Protein AF-A0A2N3KST9-F1 (afdb_monomer)

Secondary structure (DSSP, 8-state):
--EEES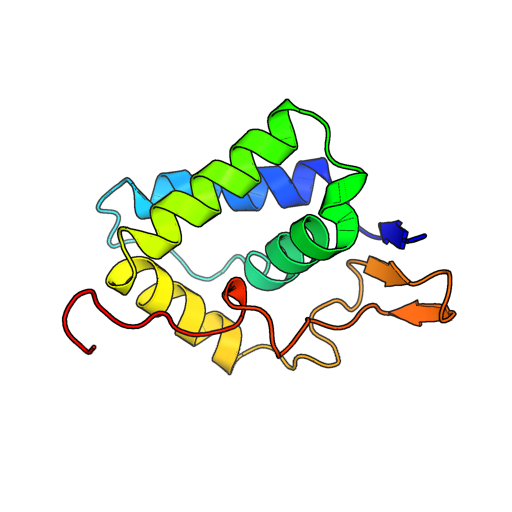S-HHHHHHHHHHHHHHHHTT-TT-----TTHHHHHHHHHHTGGG--HHHHHHHHHHHHHHHH-HHHHHHHHHHHHHH--TTTTTTTTEEETTTTEE----TTSGGGSPPPPTT--

Radius of gyration: 14.27 Å; Cα contacts (8 Å, |Δi|>4): 124; chains: 1; bounding box: 39×27×37 Å

pLDDT: mean 81.75, std 12.99, range [44.69, 95.44]

Structure (mmCIF, N/CA/C/O backbone):
data_AF-A0A2N3KST9-F1
#
_entry.id   AF-A0A2N3KST9-F1
#
loop_
_atom_site.group_PDB
_atom_site.id
_atom_site.type_symbol
_atom_site.label_atom_id
_atom_site.label_alt_id
_atom_site.label_comp_id
_atom_site.label_asym_id
_atom_site.label_entity_id
_atom_site.label_seq_id
_atom_site.pdbx_PDB_ins_code
_atom_site.Cartn_x
_atom_site.Cartn_y
_atom_site.Cartn_z
_atom_site.occupancy
_atom_site.B_iso_or_equiv
_atom_site.auth_seq_id
_atom_site.auth_comp_id
_atom_site.auth_asym_id
_atom_site.auth_atom_id
_atom_site.pdbx_PDB_model_num
ATOM 1 N N . MET A 1 1 ? -13.787 3.562 8.515 1.00 64.44 1 MET A N 1
ATOM 2 C CA . MET A 1 1 ? -13.923 2.084 8.432 1.00 64.44 1 MET A CA 1
ATOM 3 C C . MET A 1 1 ? -13.314 1.516 9.713 1.00 64.44 1 MET A C 1
ATOM 5 O O . MET A 1 1 ? -12.511 2.229 10.290 1.00 64.44 1 MET A O 1
ATOM 9 N N . ALA A 1 2 ? -13.713 0.348 10.224 1.00 84.44 2 ALA A N 1
ATOM 10 C CA . ALA A 1 2 ? -13.092 -0.215 11.435 1.00 84.44 2 ALA A CA 1
ATOM 11 C C . ALA A 1 2 ? -12.189 -1.391 11.047 1.00 84.44 2 ALA A C 1
ATOM 13 O O . ALA A 1 2 ? -12.697 -2.455 10.681 1.00 84.44 2 ALA A O 1
ATOM 14 N N . PHE A 1 3 ? -10.876 -1.178 11.097 1.00 88.44 3 PHE A N 1
ATOM 15 C CA . PHE A 1 3 ? -9.872 -2.211 10.870 1.00 88.44 3 PHE A CA 1
ATOM 16 C C . PHE A 1 3 ? -9.145 -2.550 12.166 1.00 88.44 3 PHE A C 1
ATOM 18 O O . PHE A 1 3 ? -8.947 -1.698 13.029 1.00 88.44 3 PHE A O 1
ATOM 25 N N . GLU A 1 4 ? -8.747 -3.810 12.281 1.00 91.69 4 GLU A N 1
ATOM 26 C CA . GLU A 1 4 ? -7.823 -4.275 13.303 1.00 91.69 4 GLU A CA 1
ATOM 27 C C . GLU A 1 4 ? -6.526 -4.690 12.630 1.00 91.69 4 GLU A C 1
ATOM 29 O O . GLU A 1 4 ? -6.516 -5.534 11.727 1.00 91.69 4 GLU A O 1
ATOM 34 N N . TYR A 1 5 ? -5.439 -4.065 13.062 1.00 91.56 5 TYR A N 1
ATOM 35 C CA . TYR A 1 5 ? -4.118 -4.363 12.550 1.00 91.56 5 TYR A CA 1
ATOM 36 C C . TYR A 1 5 ? -3.585 -5.633 13.200 1.00 91.56 5 TYR A C 1
ATOM 38 O O . TYR A 1 5 ? -3.595 -5.774 14.423 1.00 91.56 5 TYR A O 1
ATOM 46 N N . LEU A 1 6 ? -3.120 -6.557 12.368 1.00 91.62 6 LEU A N 1
ATOM 47 C CA . LEU A 1 6 ? -2.416 -7.758 12.814 1.00 91.62 6 LEU A CA 1
ATOM 48 C C . LEU A 1 6 ? -0.894 -7.526 12.858 1.00 91.62 6 LEU A C 1
ATOM 50 O O . LEU A 1 6 ? -0.183 -8.265 13.535 1.00 91.62 6 LEU A O 1
ATOM 54 N N . VAL A 1 7 ? -0.427 -6.474 12.179 1.00 90.06 7 VAL A N 1
ATOM 55 C CA . VAL A 1 7 ? 0.944 -5.934 12.186 1.00 90.06 7 VAL A CA 1
ATOM 56 C C . VAL A 1 7 ? 0.932 -4.460 12.592 1.00 90.06 7 VAL A C 1
ATOM 58 O O . VAL A 1 7 ? -0.115 -3.825 12.540 1.00 90.06 7 VAL A O 1
ATOM 61 N N . ASP A 1 8 ? 2.067 -3.880 12.981 1.00 91.44 8 ASP A N 1
ATOM 62 C CA . ASP A 1 8 ? 2.096 -2.464 13.363 1.00 91.44 8 ASP A CA 1
ATOM 63 C C . ASP A 1 8 ? 1.982 -1.535 12.134 1.00 91.44 8 ASP A C 1
ATOM 65 O O . ASP A 1 8 ? 2.572 -1.777 11.076 1.00 91.44 8 ASP A O 1
ATOM 69 N N . LEU A 1 9 ? 1.223 -0.443 12.263 1.00 91.69 9 LEU 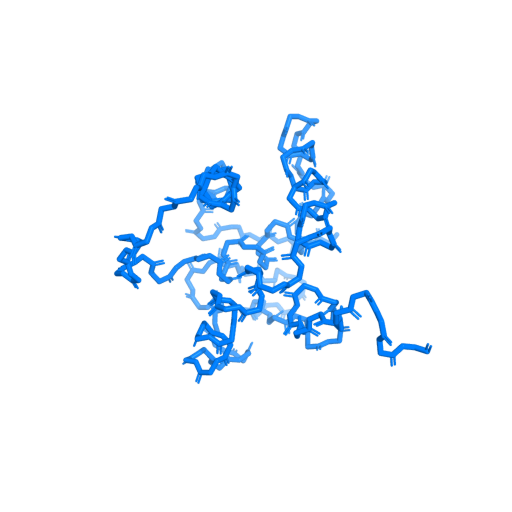A N 1
ATOM 70 C CA . LEU A 1 9 ? 1.099 0.569 11.213 1.00 91.69 9 LEU A CA 1
ATOM 71 C C . LEU A 1 9 ? 2.420 1.327 11.003 1.00 91.69 9 LEU A C 1
ATOM 73 O O . LEU A 1 9 ? 2.750 1.687 9.876 1.00 91.69 9 LEU A O 1
ATOM 77 N N . GLU A 1 10 ? 3.194 1.542 12.067 1.00 92.75 10 GLU A N 1
ATOM 78 C CA . GLU A 1 10 ? 4.535 2.125 12.007 1.00 92.75 10 GLU A CA 1
ATOM 79 C C . GLU A 1 10 ? 5.504 1.220 11.239 1.00 92.75 10 GLU A C 1
ATOM 81 O O . GLU A 1 10 ? 6.268 1.709 10.408 1.00 92.75 10 GLU A O 1
ATOM 86 N N . GLU A 1 11 ? 5.406 -0.098 11.422 1.00 91.62 11 GLU A N 1
ATOM 87 C CA . GLU A 1 11 ? 6.178 -1.074 10.647 1.00 91.62 11 GLU A CA 1
ATOM 88 C C . GLU A 1 11 ? 5.819 -1.002 9.155 1.00 91.62 11 GLU A C 1
ATOM 90 O O . GLU A 1 11 ? 6.707 -0.905 8.307 1.00 91.62 11 GLU A O 1
ATOM 95 N N . CYS A 1 12 ? 4.523 -0.941 8.827 1.00 92.12 12 CYS A N 1
ATOM 96 C CA . CYS A 1 12 ? 4.062 -0.783 7.445 1.00 92.12 12 CYS A CA 1
ATOM 97 C C . CYS A 1 12 ? 4.601 0.498 6.792 1.00 92.12 12 CYS A C 1
ATOM 99 O O . CYS A 1 12 ? 5.023 0.484 5.636 1.00 92.12 12 CYS A O 1
ATOM 101 N N . VAL A 1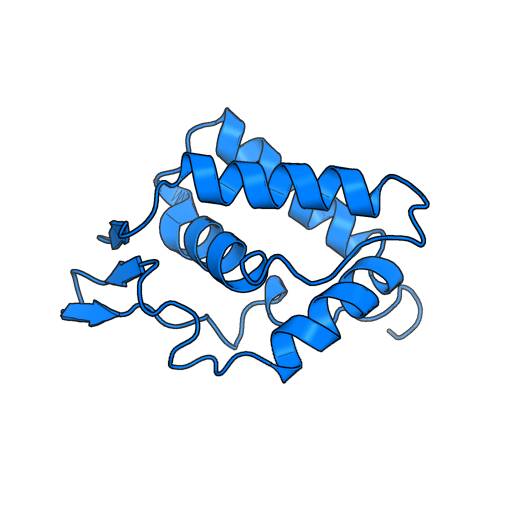 13 ? 4.611 1.612 7.526 1.00 92.75 13 VAL A N 1
ATOM 102 C CA . VAL A 1 13 ? 5.129 2.891 7.023 1.00 92.75 13 VAL A CA 1
ATOM 103 C C . VAL A 1 13 ? 6.650 2.859 6.878 1.00 92.75 13 VAL A C 1
ATOM 105 O O . VAL A 1 13 ? 7.161 3.366 5.883 1.00 92.75 13 VAL A O 1
ATOM 108 N N . SER A 1 14 ? 7.373 2.213 7.796 1.00 91.69 14 SER A N 1
ATOM 109 C CA . SER A 1 14 ? 8.827 2.044 7.690 1.00 91.69 14 SER A CA 1
ATOM 110 C C . SER A 1 14 ? 9.224 1.246 6.443 1.00 91.69 14 SER A C 1
ATOM 112 O O . SER A 1 14 ? 10.222 1.552 5.792 1.00 91.69 14 SER A O 1
ATOM 114 N N . ILE A 1 15 ? 8.420 0.255 6.049 1.00 89.31 15 ILE A N 1
ATOM 115 C CA . ILE A 1 15 ? 8.611 -0.475 4.788 1.00 89.31 15 ILE A CA 1
ATOM 116 C C . ILE A 1 15 ? 8.470 0.472 3.587 1.00 89.31 15 ILE A C 1
ATOM 118 O O . ILE A 1 15 ? 9.322 0.452 2.697 1.00 89.31 15 ILE A O 1
ATOM 122 N N . LEU A 1 16 ? 7.437 1.327 3.577 1.00 88.69 16 LEU A N 1
ATOM 123 C CA . LEU A 1 16 ? 7.245 2.320 2.512 1.00 88.69 16 LEU A CA 1
ATOM 124 C C . LEU A 1 16 ? 8.401 3.323 2.443 1.00 88.69 16 LEU A C 1
ATOM 126 O O . LEU A 1 16 ? 8.831 3.665 1.346 1.00 88.69 16 LEU A O 1
ATOM 130 N N . GLU A 1 17 ? 8.901 3.781 3.590 1.00 88.69 17 GLU A N 1
ATOM 131 C CA . GLU A 1 17 ? 10.033 4.709 3.681 1.00 88.69 17 GLU A CA 1
ATOM 132 C C . GLU A 1 17 ? 11.322 4.079 3.133 1.00 88.69 17 GLU A C 1
ATOM 134 O O . GLU A 1 17 ? 11.955 4.650 2.250 1.00 88.69 17 GLU A O 1
ATOM 139 N N . ASN A 1 18 ? 11.651 2.853 3.553 1.00 84.25 18 ASN A N 1
ATOM 140 C CA . ASN A 1 18 ? 12.817 2.131 3.034 1.00 84.25 18 ASN A CA 1
ATOM 141 C C . ASN A 1 18 ? 12.735 1.914 1.516 1.00 84.25 18 ASN A C 1
ATOM 143 O O . ASN A 1 18 ? 13.739 2.004 0.813 1.00 84.25 18 ASN A O 1
ATOM 147 N N . PHE A 1 19 ? 11.545 1.614 0.992 1.00 79.88 19 PHE A N 1
ATOM 148 C CA . PHE A 1 19 ? 11.364 1.451 -0.446 1.00 79.88 19 PHE A CA 1
ATOM 149 C C . PHE A 1 19 ? 11.435 2.787 -1.193 1.00 79.88 19 PHE A C 1
ATOM 151 O O . PHE A 1 19 ? 11.993 2.855 -2.285 1.00 79.88 19 PHE A O 1
ATOM 158 N N . TYR A 1 20 ? 10.898 3.856 -0.609 1.00 78.31 20 TYR A N 1
ATOM 159 C CA . TYR A 1 20 ? 11.042 5.203 -1.143 1.00 78.31 20 TYR A CA 1
ATOM 160 C C . TYR A 1 20 ? 12.526 5.593 -1.288 1.00 78.31 20 TYR A C 1
ATOM 162 O O . TYR A 1 20 ? 12.927 6.056 -2.357 1.00 78.31 20 TYR A O 1
ATOM 170 N N . ASP A 1 21 ? 13.366 5.297 -0.294 1.00 76.25 21 ASP A N 1
ATOM 171 C CA . ASP A 1 21 ? 14.817 5.515 -0.383 1.00 76.25 21 ASP A CA 1
ATOM 172 C C . ASP A 1 21 ? 15.467 4.674 -1.501 1.00 76.25 21 ASP A C 1
ATOM 174 O O . ASP A 1 21 ? 16.339 5.150 -2.225 1.00 76.25 21 ASP A O 1
ATOM 178 N N . LEU A 1 22 ? 14.998 3.443 -1.725 1.00 73.31 22 LEU A N 1
ATOM 179 C CA . LEU A 1 22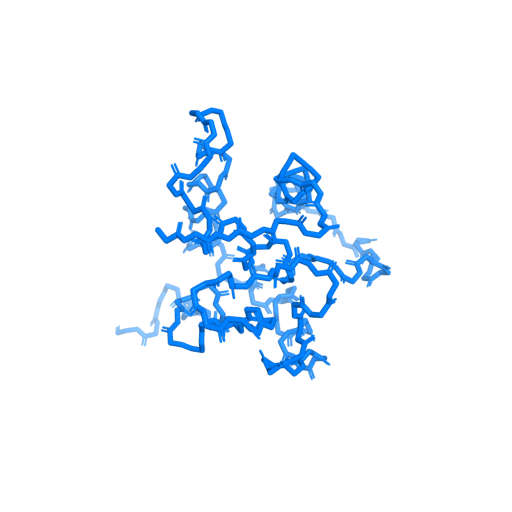 ? 15.500 2.581 -2.802 1.00 73.31 22 LEU A CA 1
ATOM 180 C C . LEU A 1 22 ? 15.116 3.062 -4.205 1.00 73.31 22 LEU A C 1
ATOM 182 O O . LEU A 1 22 ? 15.910 2.895 -5.123 1.00 73.31 22 LEU A O 1
ATOM 186 N N . ILE A 1 23 ? 13.933 3.657 -4.394 1.00 67.00 23 ILE A N 1
ATOM 187 C CA . ILE A 1 23 ? 13.571 4.263 -5.688 1.00 67.00 23 ILE A CA 1
ATOM 188 C C . ILE A 1 23 ? 14.445 5.496 -5.972 1.00 67.00 23 ILE A C 1
ATOM 190 O O . ILE A 1 23 ? 14.709 5.816 -7.130 1.00 67.00 23 ILE A O 1
ATOM 194 N N . THR A 1 24 ? 14.870 6.216 -4.931 1.00 66.12 24 THR A N 1
ATOM 195 C CA . THR A 1 24 ? 15.627 7.469 -5.088 1.00 66.12 24 THR A CA 1
ATOM 196 C C . THR A 1 24 ? 17.132 7.257 -5.283 1.00 66.12 24 THR A C 1
ATOM 198 O O . THR A 1 24 ? 17.814 8.168 -5.759 1.00 66.12 24 THR A O 1
ATOM 201 N N . GLU A 1 25 ? 17.656 6.067 -4.984 1.00 63.06 25 GLU A N 1
ATOM 202 C CA . GLU A 1 25 ? 19.058 5.704 -5.188 1.00 63.06 25 GLU A CA 1
ATOM 203 C C . GLU A 1 25 ? 19.219 4.672 -6.323 1.00 63.06 25 GLU A C 1
ATOM 205 O O . GLU A 1 25 ? 18.478 3.700 -6.407 1.00 63.06 25 GLU A O 1
ATOM 210 N N . ASP A 1 26 ? 20.224 4.840 -7.193 1.00 56.47 26 ASP A N 1
ATOM 211 C CA . ASP A 1 26 ? 20.573 3.876 -8.256 1.00 56.47 26 ASP A CA 1
ATOM 212 C C . ASP A 1 26 ? 21.205 2.606 -7.646 1.00 56.47 26 ASP A C 1
ATOM 214 O O . ASP A 1 26 ? 22.420 2.393 -7.693 1.00 56.47 26 ASP A O 1
ATOM 218 N N . ARG A 1 27 ? 20.392 1.792 -6.963 1.00 54.94 27 ARG A N 1
ATOM 219 C CA . ARG A 1 27 ? 20.820 0.556 -6.299 1.00 54.94 27 ARG A CA 1
ATOM 220 C C . ARG A 1 27 ? 20.413 -0.663 -7.115 1.00 54.94 27 ARG A C 1
ATOM 222 O O . ARG A 1 27 ? 19.329 -1.221 -6.972 1.00 54.94 27 ARG A O 1
ATOM 229 N N . ALA A 1 28 ? 21.343 -1.104 -7.959 1.00 51.88 28 ALA A N 1
ATOM 230 C CA . ALA A 1 28 ? 21.239 -2.320 -8.768 1.00 51.88 28 ALA A CA 1
ATOM 231 C C . ALA A 1 28 ? 21.214 -3.634 -7.951 1.00 51.88 28 ALA A C 1
ATOM 233 O O . ALA A 1 28 ? 21.081 -4.709 -8.534 1.00 51.88 28 ALA A O 1
ATOM 234 N N . ASP A 1 29 ? 21.384 -3.576 -6.627 1.00 51.66 29 ASP A N 1
ATOM 235 C CA . ASP A 1 29 ? 21.578 -4.722 -5.735 1.00 51.66 29 ASP A CA 1
ATOM 236 C C . ASP A 1 29 ? 20.414 -4.970 -4.764 1.00 51.66 29 ASP A C 1
ATOM 238 O O . ASP A 1 29 ? 20.566 -5.732 -3.806 1.00 51.66 29 ASP A O 1
ATOM 242 N N . TRP A 1 30 ? 19.241 -4.377 -5.012 1.00 55.81 30 TRP A N 1
ATOM 243 C CA . TRP A 1 30 ? 18.057 -4.695 -4.221 1.00 55.81 30 TRP A CA 1
ATOM 244 C C . TRP A 1 30 ? 17.751 -6.199 -4.270 1.00 55.81 30 TRP A C 1
ATOM 246 O O . TRP A 1 30 ? 17.480 -6.776 -5.326 1.00 55.81 30 TRP A O 1
ATOM 256 N N . ASN A 1 31 ? 17.797 -6.830 -3.098 1.00 53.88 31 ASN A N 1
ATOM 257 C CA 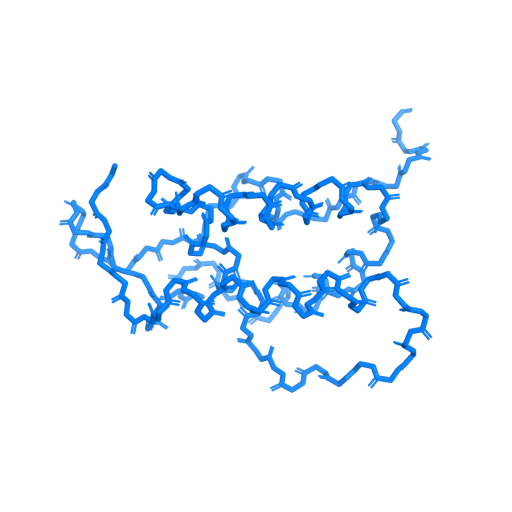. ASN A 1 31 ? 17.454 -8.228 -2.909 1.00 53.88 31 ASN A CA 1
ATOM 258 C C . ASN A 1 31 ? 15.992 -8.335 -2.449 1.00 53.88 31 ASN A C 1
ATOM 260 O O . ASN A 1 31 ? 15.636 -7.898 -1.356 1.00 53.88 31 ASN A O 1
ATOM 264 N N . HIS A 1 32 ? 15.182 -8.964 -3.298 1.00 51.50 32 HIS A N 1
ATOM 265 C CA . HIS A 1 32 ? 13.743 -9.232 -3.193 1.00 51.50 32 HIS A CA 1
ATOM 266 C C . HIS A 1 32 ? 13.334 -10.167 -2.030 1.00 51.50 32 HIS A C 1
ATOM 268 O O . HIS A 1 32 ? 12.228 -10.692 -2.011 1.00 51.50 32 HIS A O 1
ATOM 274 N N . GLU A 1 33 ? 14.199 -10.419 -1.047 1.00 47.56 33 GLU A N 1
ATOM 275 C CA . GLU A 1 33 ? 13.903 -11.325 0.076 1.00 47.56 33 GLU A CA 1
ATOM 276 C C . GLU A 1 33 ? 12.915 -10.742 1.116 1.00 47.56 33 GLU A C 1
ATOM 278 O O . GLU A 1 33 ? 12.529 -11.440 2.051 1.00 47.56 33 GLU A O 1
ATOM 283 N N . GLY A 1 34 ? 12.463 -9.491 0.959 1.00 53.53 34 GLY A N 1
ATOM 284 C CA . GLY A 1 34 ? 11.515 -8.821 1.860 1.00 53.53 34 GLY A CA 1
ATOM 285 C C . GLY A 1 34 ? 10.083 -8.754 1.317 1.00 53.53 34 GLY A C 1
ATOM 286 O O . GLY A 1 34 ? 9.657 -7.704 0.845 1.00 53.53 34 GLY A O 1
ATOM 287 N N . ASP A 1 35 ? 9.347 -9.862 1.417 1.00 60.41 35 ASP A N 1
ATOM 288 C CA . ASP A 1 35 ? 7.978 -10.116 0.915 1.00 60.41 35 ASP A CA 1
ATOM 289 C C . ASP A 1 35 ? 6.846 -9.259 1.540 1.00 60.41 35 ASP A C 1
ATOM 291 O O . ASP A 1 35 ? 5.834 -9.802 1.986 1.00 60.41 35 ASP A O 1
ATOM 295 N N . ILE A 1 36 ? 6.986 -7.938 1.654 1.00 78.56 36 ILE A N 1
ATOM 296 C CA . ILE A 1 36 ? 6.062 -7.150 2.492 1.00 78.56 36 ILE A CA 1
ATOM 297 C C . ILE A 1 36 ? 5.639 -5.795 1.933 1.00 78.56 36 ILE A C 1
ATOM 299 O O . ILE A 1 36 ? 4.723 -5.190 2.481 1.00 78.56 36 ILE A O 1
ATOM 303 N N . MET A 1 37 ? 6.233 -5.326 0.833 1.00 82.75 37 MET A N 1
ATOM 304 C CA . MET A 1 37 ? 5.919 -4.000 0.289 1.00 82.75 37 MET A CA 1
ATOM 305 C C . MET A 1 37 ? 4.445 -3.878 -0.104 1.00 82.75 37 MET A C 1
ATOM 307 O O . MET A 1 37 ? 3.745 -2.935 0.266 1.00 82.75 37 MET A O 1
ATOM 311 N N . LEU A 1 38 ? 3.964 -4.875 -0.835 1.00 85.00 38 LEU A N 1
ATOM 312 C CA . LEU A 1 38 ? 2.610 -4.925 -1.340 1.00 85.00 38 LEU A CA 1
ATOM 313 C C . LEU A 1 38 ? 1.552 -5.049 -0.215 1.00 85.00 38 LEU A C 1
ATOM 315 O O . LEU A 1 38 ? 0.638 -4.213 -0.174 1.00 85.00 38 LEU A O 1
ATOM 319 N N . PRO A 1 39 ? 1.670 -5.992 0.745 1.00 88.19 39 PRO A N 1
ATOM 320 C CA . PRO A 1 39 ? 0.839 -5.990 1.946 1.00 88.19 39 PRO A CA 1
ATOM 321 C C . PRO A 1 39 ? 0.910 -4.681 2.744 1.00 88.19 39 PRO A C 1
ATOM 323 O O . PRO A 1 39 ? -0.135 -4.098 3.028 1.00 88.19 39 PRO A O 1
ATOM 326 N N . ALA A 1 40 ? 2.108 -4.162 3.031 1.00 90.19 40 ALA A N 1
ATOM 327 C CA . ALA A 1 40 ? 2.294 -2.933 3.806 1.00 90.19 40 ALA A CA 1
ATOM 328 C C . ALA A 1 40 ? 1.608 -1.733 3.148 1.00 90.19 40 ALA A C 1
ATOM 330 O O . ALA A 1 40 ? 0.875 -0.991 3.806 1.00 90.19 40 ALA A O 1
ATOM 331 N N . ARG A 1 41 ? 1.757 -1.578 1.825 1.00 90.19 41 ARG A N 1
ATOM 332 C CA . ARG A 1 41 ? 1.068 -0.518 1.085 1.00 90.19 41 ARG A CA 1
ATOM 333 C C . ARG A 1 41 ? -0.447 -0.657 1.168 1.00 90.19 41 ARG A C 1
ATOM 335 O O . ARG A 1 41 ? -1.145 0.345 1.316 1.00 90.19 41 ARG A O 1
ATOM 342 N N . SER A 1 42 ? -0.949 -1.885 1.090 1.00 90.38 42 SER A N 1
ATOM 343 C CA . SER A 1 42 ? -2.381 -2.157 1.213 1.00 90.38 42 SER A CA 1
ATOM 344 C C . SER A 1 42 ? -2.920 -1.745 2.577 1.00 90.38 42 SER A C 1
ATOM 346 O O . SER A 1 42 ? -3.994 -1.151 2.643 1.00 90.38 42 SER A O 1
ATOM 348 N N . VAL A 1 43 ? -2.182 -2.052 3.651 1.00 92.25 43 VAL A N 1
ATOM 349 C CA . VAL A 1 43 ? -2.549 -1.662 5.016 1.00 92.25 43 VAL A CA 1
ATOM 350 C C . VAL A 1 43 ? -2.617 -0.146 5.123 1.00 92.25 43 VAL A C 1
ATOM 352 O O . VAL A 1 43 ? -3.648 0.385 5.523 1.00 92.25 43 VAL A O 1
ATOM 355 N N . VAL A 1 44 ? -1.568 0.555 4.685 1.00 92.81 44 VAL A N 1
ATOM 356 C CA . VAL A 1 44 ? -1.507 2.023 4.732 1.00 92.81 44 VAL A CA 1
ATOM 357 C C . VAL A 1 44 ? -2.643 2.669 3.933 1.00 92.81 44 VAL A C 1
ATOM 359 O O . VAL A 1 44 ? -3.227 3.648 4.389 1.00 92.81 44 VAL A O 1
ATOM 362 N N . GLU A 1 45 ? -3.003 2.122 2.769 1.00 91.25 45 GLU A N 1
ATOM 363 C CA . GLU A 1 45 ? -4.106 2.661 1.966 1.00 91.25 45 GLU A CA 1
ATOM 364 C C . GLU A 1 45 ? -5.478 2.422 2.612 1.00 91.25 45 GLU A C 1
ATOM 366 O O . GLU A 1 45 ? -6.305 3.329 2.675 1.00 91.25 45 GLU A O 1
ATOM 371 N N . LEU A 1 46 ? -5.745 1.202 3.084 1.00 91.38 46 LEU A N 1
ATOM 372 C CA . LEU A 1 46 ? -7.041 0.850 3.674 1.00 91.38 46 LEU A CA 1
ATOM 373 C C . LEU A 1 46 ? -7.284 1.560 5.012 1.00 91.38 46 LEU A C 1
ATOM 375 O O . LEU A 1 46 ? -8.434 1.796 5.384 1.00 91.38 46 LEU A O 1
ATOM 379 N N . SER A 1 47 ? -6.204 1.949 5.681 1.00 90.88 47 SER A N 1
ATOM 380 C CA . SER A 1 47 ? -6.199 2.622 6.973 1.00 90.88 47 SER A CA 1
ATOM 381 C C . SER A 1 47 ? -5.749 4.082 6.905 1.00 90.88 47 SER A C 1
ATOM 383 O O . SER A 1 47 ? -5.282 4.638 7.897 1.00 90.88 47 SER A O 1
ATOM 385 N N . ARG A 1 48 ? -5.896 4.734 5.744 1.00 89.56 48 ARG A N 1
ATOM 386 C CA . ARG A 1 48 ? -5.398 6.104 5.520 1.00 89.56 48 ARG A CA 1
ATOM 387 C C . ARG A 1 48 ? -5.925 7.121 6.538 1.00 89.56 48 ARG A C 1
ATOM 389 O O . ARG A 1 48 ? -5.200 8.037 6.911 1.00 89.56 48 ARG A O 1
ATOM 396 N N . ASP A 1 49 ? -7.158 6.930 7.005 1.00 90.25 49 ASP A N 1
ATOM 397 C CA . ASP A 1 49 ? -7.813 7.789 8.001 1.00 90.25 49 ASP A CA 1
ATOM 398 C C . ASP A 1 49 ? -7.198 7.678 9.414 1.00 90.25 49 ASP A C 1
ATOM 400 O O . ASP A 1 49 ? -7.375 8.587 10.226 1.00 90.25 49 ASP A O 1
ATOM 404 N N . ASP A 1 50 ? -6.476 6.591 9.708 1.00 91.06 50 ASP A N 1
ATOM 405 C CA . ASP A 1 50 ? -5.877 6.311 11.021 1.00 91.06 50 ASP A CA 1
ATOM 406 C C . ASP A 1 50 ? -4.395 6.732 11.101 1.00 91.06 50 ASP A C 1
ATOM 408 O O . ASP A 1 50 ? -3.775 6.655 12.165 1.00 91.06 50 ASP A O 1
ATOM 412 N N . LEU A 1 51 ? -3.812 7.186 9.985 1.00 93.56 51 LEU A N 1
ATOM 413 C CA . LEU A 1 51 ? -2.416 7.610 9.924 1.00 93.56 51 LEU A CA 1
ATOM 414 C C . LEU A 1 51 ? -2.197 8.910 10.705 1.00 93.56 51 LEU A C 1
ATOM 416 O O . LEU A 1 51 ? -2.949 9.882 10.604 1.00 93.56 51 LEU A O 1
ATOM 420 N N . THR A 1 52 ? -1.081 8.978 11.426 1.00 95.44 52 THR A N 1
ATOM 421 C CA . THR A 1 52 ? -0.579 10.254 11.947 1.00 95.44 52 THR A CA 1
ATOM 422 C C . THR A 1 52 ? -0.147 11.175 10.793 1.00 95.44 52 THR A C 1
ATOM 424 O O . THR A 1 52 ? 0.185 10.694 9.705 1.00 95.44 52 THR A O 1
ATOM 427 N N . PRO A 1 53 ? -0.050 12.503 11.006 1.00 95.44 53 PRO A N 1
ATOM 428 C CA . PRO A 1 53 ? 0.386 13.424 9.953 1.00 95.44 53 PRO A CA 1
ATOM 429 C C . PRO A 1 53 ? 1.746 13.072 9.326 1.00 95.44 53 PRO A C 1
ATOM 431 O O . PRO A 1 53 ? 1.926 13.237 8.122 1.00 95.44 53 PRO A O 1
ATOM 434 N N . GLY A 1 54 ? 2.694 12.559 10.120 1.00 93.12 54 GLY A N 1
ATOM 435 C CA . GLY A 1 54 ? 4.000 12.121 9.616 1.00 93.12 54 GLY A CA 1
ATOM 436 C C . GLY A 1 54 ? 3.892 10.901 8.699 1.00 93.12 54 GLY A C 1
ATOM 437 O O . GLY A 1 54 ? 4.464 10.895 7.614 1.00 93.12 54 GLY A O 1
ATOM 438 N N . GLN A 1 55 ? 3.092 9.911 9.095 1.00 94.12 55 GLN A N 1
ATOM 439 C CA . GLN A 1 55 ? 2.851 8.702 8.305 1.00 94.12 55 GLN A CA 1
ATOM 440 C C . GLN A 1 55 ? 2.089 9.006 7.005 1.00 94.12 55 GLN A C 1
ATOM 442 O O . GLN A 1 55 ? 2.446 8.483 5.950 1.00 94.12 55 GLN A O 1
ATOM 447 N N . SER A 1 56 ? 1.096 9.905 7.051 1.00 94.19 56 SER A N 1
ATOM 448 C CA . SER A 1 56 ? 0.382 10.357 5.846 1.00 94.19 56 SER A CA 1
ATOM 449 C C . SER A 1 56 ? 1.335 11.014 4.850 1.00 94.19 56 SER A C 1
ATOM 451 O O . SER A 1 56 ? 1.273 10.725 3.658 1.00 94.19 56 SER A 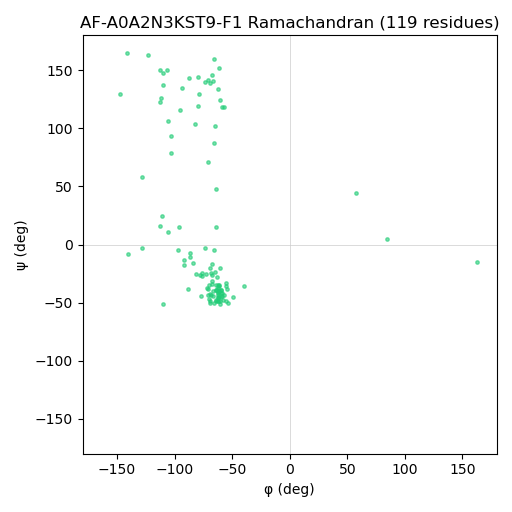O 1
ATOM 453 N N . ASN A 1 57 ? 2.267 11.841 5.333 1.00 94.00 57 ASN A N 1
ATOM 454 C CA . ASN A 1 57 ? 3.263 12.483 4.478 1.00 94.00 57 ASN A CA 1
ATOM 455 C C . ASN A 1 57 ? 4.192 11.459 3.798 1.00 94.00 57 ASN A C 1
ATOM 457 O O . ASN A 1 57 ? 4.516 11.619 2.625 1.00 94.00 57 ASN A O 1
ATOM 461 N N . VAL A 1 58 ? 4.599 10.388 4.488 1.00 91.56 58 VAL A N 1
ATOM 462 C CA . VAL A 1 58 ? 5.380 9.301 3.862 1.00 91.56 58 VAL A CA 1
ATOM 463 C C . VAL A 1 58 ? 4.573 8.627 2.747 1.00 91.56 58 VAL A C 1
ATOM 465 O O . VAL A 1 58 ? 5.066 8.500 1.626 1.00 91.56 58 VAL A O 1
ATOM 468 N N . ALA A 1 59 ? 3.315 8.264 3.017 1.00 91.81 59 ALA A N 1
ATOM 469 C CA . ALA A 1 59 ? 2.441 7.623 2.032 1.00 91.81 59 ALA A CA 1
ATOM 470 C C . ALA A 1 59 ? 2.179 8.511 0.800 1.00 91.81 59 ALA A C 1
ATOM 472 O O . ALA A 1 59 ? 2.173 8.022 -0.329 1.00 91.81 59 ALA A O 1
ATOM 473 N N . GLU A 1 60 ? 1.985 9.815 1.005 1.00 92.50 60 GLU A N 1
ATOM 474 C CA . GLU A 1 60 ? 1.782 10.797 -0.065 1.00 92.50 60 GLU A CA 1
ATOM 475 C C . GLU A 1 60 ? 3.036 11.027 -0.906 1.00 92.50 60 GLU A C 1
ATOM 477 O O . GLU A 1 60 ? 2.944 11.070 -2.132 1.00 92.50 60 GLU A O 1
ATOM 482 N N . ASN A 1 61 ? 4.207 11.141 -0.277 1.00 90.50 61 ASN A N 1
ATOM 483 C CA . ASN A 1 61 ? 5.455 11.284 -1.019 1.00 90.50 61 ASN A CA 1
ATOM 484 C C . ASN A 1 61 ? 5.702 10.045 -1.874 1.00 90.50 61 ASN A C 1
ATOM 486 O O . ASN A 1 61 ? 5.901 10.183 -3.079 1.00 90.50 61 ASN A O 1
ATOM 490 N N . PHE A 1 62 ? 5.576 8.847 -1.299 1.00 88.38 62 PHE A N 1
ATOM 491 C CA . PHE A 1 62 ? 5.649 7.601 -2.059 1.00 88.38 62 PHE A CA 1
ATOM 492 C C . PHE A 1 62 ? 4.746 7.629 -3.307 1.00 88.38 62 PHE A C 1
ATOM 494 O O . PHE A 1 62 ? 5.197 7.284 -4.399 1.00 88.38 62 PHE A O 1
ATOM 501 N N . ASP A 1 63 ? 3.500 8.102 -3.172 1.00 89.62 63 ASP A N 1
ATOM 502 C CA . ASP A 1 63 ? 2.546 8.181 -4.286 1.00 89.62 63 ASP A CA 1
ATOM 503 C C . ASP A 1 63 ? 3.007 9.110 -5.406 1.00 89.62 63 ASP A C 1
ATOM 505 O O . ASP A 1 63 ? 2.848 8.798 -6.590 1.00 89.62 63 ASP A O 1
ATOM 509 N N . ILE A 1 64 ? 3.571 10.259 -5.036 1.00 89.06 64 ILE A N 1
ATOM 510 C CA . ILE A 1 64 ? 4.121 11.233 -5.978 1.00 89.06 64 ILE A CA 1
ATOM 511 C C . ILE A 1 64 ? 5.302 10.618 -6.732 1.00 89.06 64 ILE A C 1
ATOM 513 O O . ILE A 1 64 ? 5.334 10.684 -7.960 1.00 89.06 64 ILE A O 1
ATOM 517 N N . TYR A 1 65 ? 6.237 9.987 -6.023 1.00 84.50 65 TYR A N 1
ATOM 518 C CA . TYR A 1 65 ? 7.441 9.428 -6.635 1.00 84.50 65 TYR A CA 1
ATOM 519 C C . TYR A 1 65 ? 7.154 8.221 -7.518 1.00 84.50 65 TYR A C 1
ATOM 521 O O . TYR A 1 65 ? 7.651 8.175 -8.640 1.00 84.50 65 TYR A O 1
ATOM 529 N N . ALA A 1 66 ? 6.292 7.299 -7.079 1.00 83.88 66 ALA A N 1
ATOM 530 C CA . ALA A 1 66 ? 5.873 6.160 -7.895 1.00 83.88 66 ALA A CA 1
ATOM 531 C C . ALA A 1 66 ? 5.318 6.612 -9.257 1.00 83.88 66 ALA A C 1
ATOM 533 O O . ALA A 1 66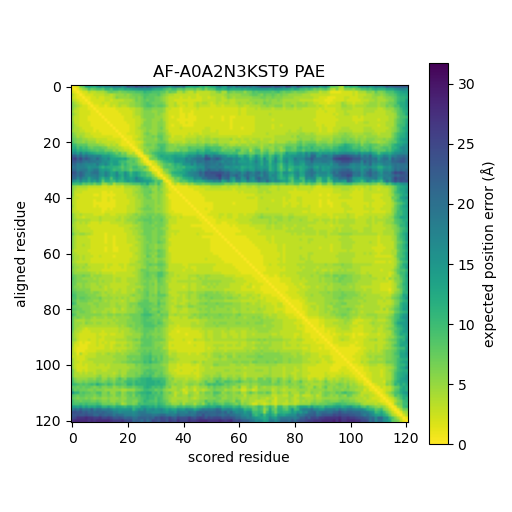 ? 5.592 5.998 -10.283 1.00 83.88 66 ALA A O 1
ATOM 534 N N . ARG A 1 67 ? 4.582 7.730 -9.279 1.00 86.56 67 ARG A N 1
ATOM 535 C CA . ARG A 1 67 ? 4.032 8.322 -10.508 1.00 86.56 67 ARG A CA 1
ATOM 536 C C . ARG A 1 67 ? 5.048 9.107 -11.336 1.00 86.56 67 ARG A C 1
ATOM 538 O O . ARG A 1 67 ? 4.837 9.258 -12.534 1.00 86.56 67 ARG A O 1
ATOM 545 N N . GLN A 1 68 ? 6.100 9.642 -10.722 1.00 86.44 68 GLN A N 1
ATOM 546 C CA . GLN A 1 68 ? 7.174 10.354 -11.426 1.00 86.44 68 GLN A CA 1
ATOM 547 C C . GLN A 1 68 ? 8.213 9.409 -12.034 1.00 86.44 68 GLN A C 1
ATOM 549 O O . GLN A 1 68 ? 8.868 9.791 -12.999 1.00 86.44 68 GLN A O 1
ATOM 554 N N . LEU A 1 69 ? 8.348 8.207 -11.471 1.00 82.06 69 LEU A N 1
ATOM 555 C CA . LEU A 1 69 ? 9.334 7.190 -11.837 1.00 82.06 69 LEU A CA 1
ATOM 556 C C . LEU A 1 69 ? 8.647 5.831 -12.095 1.00 82.06 69 LEU A C 1
ATOM 558 O O . LEU A 1 69 ? 8.927 4.847 -11.395 1.00 82.06 69 LEU A O 1
ATOM 562 N N . PRO A 1 70 ? 7.693 5.760 -13.046 1.00 83.44 70 PRO A N 1
ATOM 563 C CA . PRO A 1 70 ? 6.892 4.561 -13.265 1.00 83.44 70 PRO A CA 1
ATOM 564 C C . PRO A 1 70 ? 7.722 3.354 -13.704 1.00 83.44 70 PRO A C 1
ATOM 566 O O . PRO A 1 70 ? 7.347 2.232 -13.385 1.00 83.44 70 PRO A O 1
ATOM 569 N N . GLU A 1 71 ? 8.855 3.545 -14.378 1.00 81.75 71 GLU A N 1
ATOM 570 C CA . GLU A 1 71 ? 9.754 2.467 -14.790 1.00 81.75 71 GLU A CA 1
ATOM 571 C C . GLU A 1 71 ? 10.318 1.699 -13.586 1.00 81.75 71 GLU A C 1
ATOM 573 O O . GLU A 1 71 ? 10.269 0.466 -13.551 1.00 81.75 71 GLU A O 1
ATOM 578 N N . TYR A 1 72 ? 10.765 2.421 -12.555 1.00 77.00 72 TYR A N 1
ATOM 579 C CA . TYR A 1 72 ? 11.283 1.833 -11.323 1.00 77.00 72 TYR A CA 1
ATOM 580 C C . TYR A 1 72 ? 10.153 1.180 -10.541 1.00 77.00 72 TYR A C 1
ATOM 582 O O . TYR A 1 72 ? 10.248 0.006 -10.183 1.00 77.00 72 TYR A O 1
ATOM 590 N N . PHE A 1 73 ? 9.045 1.902 -10.351 1.00 79.81 73 PHE A N 1
ATOM 591 C CA . PHE A 1 73 ? 7.870 1.352 -9.684 1.00 79.81 73 PHE A CA 1
ATOM 592 C C . PHE A 1 73 ? 7.418 0.043 -10.346 1.00 79.81 73 PHE A C 1
ATOM 594 O O . PHE A 1 73 ? 7.288 -0.971 -9.669 1.00 79.81 73 PHE A O 1
ATOM 601 N N . ASN A 1 74 ? 7.256 0.020 -11.669 1.00 82.50 74 ASN A N 1
ATOM 602 C CA . ASN A 1 74 ? 6.814 -1.158 -12.411 1.00 82.50 74 ASN A CA 1
ATOM 603 C C . ASN A 1 74 ? 7.808 -2.321 -12.331 1.00 82.50 74 ASN A C 1
ATOM 605 O O . ASN A 1 74 ? 7.379 -3.473 -12.225 1.00 82.50 74 ASN A O 1
ATOM 609 N N . ALA A 1 75 ? 9.116 -2.050 -12.374 1.00 78.00 75 ALA A N 1
ATOM 610 C CA . ALA A 1 75 ? 10.141 -3.086 -12.273 1.00 78.00 75 ALA A CA 1
ATOM 611 C C . ALA A 1 75 ? 10.030 -3.860 -10.950 1.00 78.00 75 ALA A C 1
ATOM 613 O O . ALA A 1 75 ? 10.025 -5.091 -10.956 1.00 78.00 75 ALA A O 1
ATOM 614 N N . PHE A 1 76 ? 9.853 -3.154 -9.834 1.00 74.06 76 PHE A N 1
ATOM 615 C CA . PHE A 1 76 ? 9.693 -3.775 -8.518 1.00 74.06 76 PHE A CA 1
ATOM 616 C C . PHE A 1 76 ? 8.289 -4.360 -8.316 1.00 74.06 76 PHE A C 1
ATOM 618 O O . PHE A 1 76 ? 8.129 -5.490 -7.854 1.00 74.06 76 PHE A O 1
ATOM 625 N N . PHE A 1 77 ? 7.258 -3.614 -8.706 1.00 79.50 77 PHE A N 1
ATOM 626 C CA . PHE A 1 77 ? 5.866 -3.938 -8.409 1.00 79.50 77 PHE A CA 1
ATOM 627 C C . PHE A 1 77 ? 5.303 -5.069 -9.282 1.00 79.50 77 PHE A C 1
ATOM 629 O O . PHE A 1 77 ? 4.403 -5.797 -8.862 1.00 79.50 77 PHE A O 1
ATOM 636 N N . SER A 1 78 ? 5.832 -5.259 -10.496 1.00 80.25 78 SER A N 1
ATOM 637 C CA . SER A 1 78 ? 5.414 -6.355 -11.381 1.00 80.25 78 SER A CA 1
ATOM 638 C C . SER A 1 78 ? 5.725 -7.740 -10.804 1.00 80.25 78 SER A C 1
ATOM 640 O O . SER A 1 78 ? 4.922 -8.659 -10.983 1.00 80.25 78 SER A O 1
ATOM 642 N N . LEU A 1 79 ? 6.840 -7.881 -10.079 1.00 77.25 79 LEU A N 1
ATOM 643 C CA . LEU A 1 79 ? 7.235 -9.125 -9.416 1.00 77.25 79 LEU A CA 1
ATOM 644 C C . LEU A 1 79 ? 6.307 -9.449 -8.242 1.00 77.25 79 LEU A C 1
ATOM 646 O O . LEU A 1 79 ? 5.744 -10.544 -8.192 1.00 77.25 79 LEU A O 1
ATOM 650 N N . ASP A 1 80 ? 6.078 -8.477 -7.356 1.00 77.88 80 ASP A N 1
ATOM 651 C CA . ASP A 1 80 ? 5.162 -8.614 -6.217 1.00 77.88 80 ASP A CA 1
ATOM 652 C C . ASP A 1 80 ? 3.743 -8.956 -6.685 1.00 77.88 80 ASP A C 1
ATOM 654 O O . ASP A 1 80 ? 3.132 -9.922 -6.222 1.00 77.88 80 ASP A O 1
ATOM 658 N N . ARG A 1 81 ? 3.234 -8.225 -7.682 1.00 79.25 81 ARG A N 1
ATOM 659 C CA . ARG A 1 81 ? 1.906 -8.468 -8.252 1.00 79.25 81 ARG A CA 1
ATOM 660 C C . ARG A 1 81 ? 1.772 -9.860 -8.877 1.00 79.25 81 ARG A C 1
ATOM 662 O O . ARG A 1 81 ? 0.688 -10.435 -8.836 1.00 79.25 81 ARG A O 1
ATOM 669 N N . ALA A 1 82 ? 2.829 -10.395 -9.491 1.00 80.88 82 ALA A N 1
ATOM 670 C CA . ALA A 1 82 ? 2.803 -11.741 -10.066 1.00 80.88 82 ALA A CA 1
ATOM 671 C C . ALA A 1 82 ? 2.828 -12.843 -8.993 1.00 80.88 82 ALA A C 1
ATOM 673 O O . ALA A 1 82 ? 2.366 -13.956 -9.250 1.00 80.88 82 ALA A O 1
ATOM 674 N N . ARG A 1 83 ? 3.375 -12.545 -7.810 1.00 78.69 83 ARG A N 1
ATOM 675 C CA . ARG A 1 83 ? 3.568 -13.502 -6.718 1.00 78.69 83 ARG A CA 1
ATOM 676 C C . ARG A 1 83 ? 2.370 -13.599 -5.777 1.00 78.69 83 ARG A C 1
ATOM 678 O O . ARG A 1 83 ? 2.066 -14.695 -5.309 1.00 78.69 83 ARG A O 1
ATOM 685 N N . PHE A 1 84 ? 1.714 -12.482 -5.479 1.00 81.38 84 PHE A N 1
ATOM 686 C CA . PHE A 1 84 ? 0.640 -12.435 -4.490 1.00 81.38 84 PHE A CA 1
ATOM 687 C C . PHE A 1 84 ? -0.748 -12.620 -5.106 1.00 81.38 84 PHE A C 1
ATOM 689 O O . PHE A 1 84 ? -1.102 -11.970 -6.088 1.00 81.38 84 PHE A O 1
ATOM 696 N N . ASP A 1 85 ? -1.568 -13.461 -4.470 1.00 85.19 85 ASP A N 1
ATOM 697 C CA . ASP A 1 85 ? -3.004 -13.513 -4.738 1.00 85.19 85 ASP A CA 1
ATOM 698 C C . ASP A 1 85 ? -3.702 -12.360 -3.989 1.00 85.19 85 ASP A C 1
ATOM 700 O O . ASP A 1 85 ? -3.675 -12.334 -2.754 1.00 85.19 85 ASP A O 1
ATOM 704 N N . PRO A 1 86 ? -4.369 -11.427 -4.694 1.00 82.19 86 PRO A N 1
ATOM 705 C CA . PRO A 1 86 ? -5.249 -10.417 -4.109 1.00 82.19 86 PRO A CA 1
ATOM 706 C C . PRO A 1 86 ? -6.146 -10.852 -2.951 1.00 82.19 86 PRO A C 1
ATOM 708 O O . PRO A 1 86 ? -6.458 -10.045 -2.070 1.00 82.19 86 PRO A O 1
ATOM 711 N N . ALA A 1 87 ? -6.637 -12.092 -3.003 1.00 84.19 87 ALA A N 1
ATOM 712 C CA . ALA A 1 87 ? -7.597 -12.620 -2.050 1.00 84.19 87 ALA A CA 1
ATOM 713 C C . ALA A 1 87 ? -6.962 -12.975 -0.701 1.00 84.19 87 ALA A C 1
ATOM 715 O O . ALA A 1 87 ? -7.680 -12.980 0.295 1.00 84.19 87 ALA A O 1
ATOM 716 N N . THR A 1 88 ? -5.657 -13.256 -0.675 1.00 88.50 88 THR A N 1
ATOM 717 C CA . THR A 1 88 ? -4.943 -13.758 0.512 1.00 88.50 88 THR A CA 1
ATOM 718 C C . THR A 1 88 ? -3.697 -12.942 0.854 1.00 88.50 88 THR A C 1
ATOM 720 O O . THR A 1 88 ? -3.034 -13.218 1.846 1.00 88.50 88 THR A O 1
ATOM 723 N N . ALA A 1 89 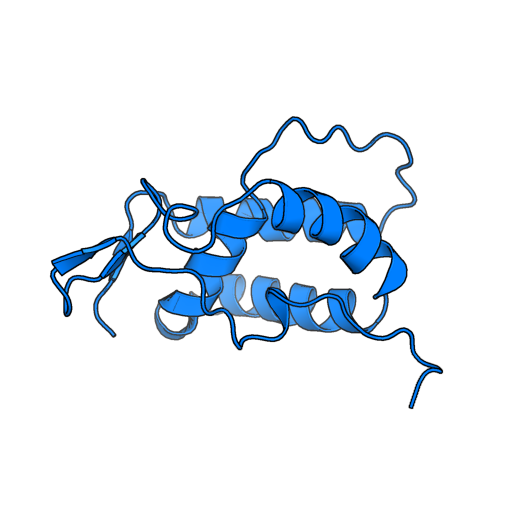? -3.343 -11.930 0.055 1.00 87.19 89 ALA A N 1
ATOM 724 C CA . ALA A 1 89 ? -2.127 -11.134 0.249 1.00 87.19 89 ALA A CA 1
ATOM 725 C C . ALA A 1 89 ? -2.069 -10.391 1.597 1.00 87.19 89 ALA A C 1
ATOM 727 O O . ALA A 1 89 ? -0.987 -10.008 2.025 1.00 87.19 89 ALA A O 1
ATOM 728 N N . LEU A 1 90 ? -3.211 -10.185 2.265 1.00 90.69 90 LEU A N 1
ATOM 729 C CA . LEU A 1 90 ? -3.294 -9.515 3.571 1.00 90.69 90 LEU A CA 1
ATOM 730 C C . LEU A 1 90 ? -3.549 -10.473 4.735 1.00 90.69 90 LEU A C 1
ATOM 732 O O . LEU A 1 90 ? -3.814 -10.023 5.855 1.00 90.69 90 LEU A O 1
ATOM 736 N N . ASP A 1 91 ? -3.442 -11.781 4.502 1.00 91.25 91 ASP A N 1
ATOM 737 C CA . ASP A 1 91 ? -3.496 -12.777 5.566 1.00 91.25 91 ASP A CA 1
ATOM 738 C C . ASP A 1 91 ? -2.382 -12.499 6.582 1.00 91.25 91 ASP A C 1
ATOM 740 O O . ASP A 1 91 ? -1.197 -12.505 6.256 1.00 91.25 91 ASP A O 1
ATOM 744 N N . GLY A 1 92 ? -2.772 -12.224 7.829 1.00 90.50 92 GLY A N 1
ATOM 745 C CA . GLY A 1 92 ? -1.832 -11.860 8.892 1.00 90.50 92 GLY A CA 1
ATOM 746 C C . GLY A 1 92 ? -1.452 -10.378 8.947 1.00 90.50 92 GLY A C 1
ATOM 747 O O . GLY A 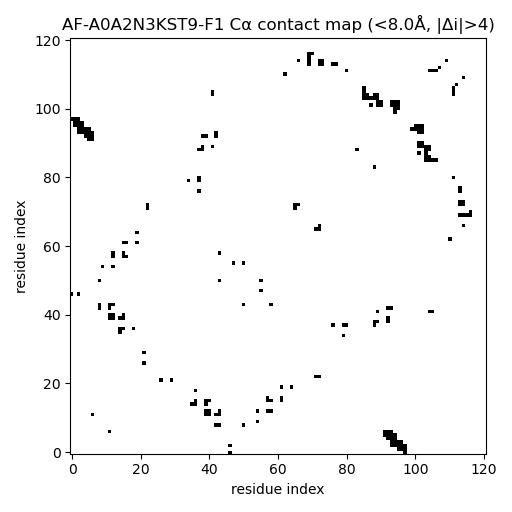1 92 ? -0.642 -10.027 9.794 1.00 90.50 92 GLY A O 1
ATOM 748 N N . TRP A 1 93 ? -2.053 -9.516 8.118 1.00 92.25 93 TRP A N 1
ATOM 749 C CA . TRP A 1 93 ? -1.775 -8.072 8.090 1.00 92.25 93 TRP A CA 1
ATOM 750 C C . TRP A 1 93 ? -2.933 -7.227 8.612 1.00 92.25 93 TRP A C 1
ATOM 752 O O . TRP A 1 93 ? -2.749 -6.381 9.488 1.00 92.25 93 TRP A O 1
ATOM 762 N N . LEU A 1 94 ? -4.138 -7.454 8.085 1.00 92.12 94 LEU A N 1
ATOM 763 C CA . LEU A 1 94 ? -5.272 -6.571 8.346 1.00 92.12 94 LEU A CA 1
ATOM 764 C C . LEU A 1 94 ? -6.595 -7.326 8.369 1.00 92.12 94 LEU A C 1
ATOM 766 O O . LEU A 1 94 ? -6.942 -8.045 7.430 1.00 92.12 94 LEU A O 1
ATOM 770 N N . TYR A 1 95 ? -7.370 -7.105 9.424 1.00 94.69 95 TYR A N 1
ATOM 771 C CA . TYR A 1 95 ? -8.693 -7.686 9.592 1.00 94.69 95 TYR A CA 1
ATOM 772 C C . TYR A 1 95 ? -9.783 -6.610 9.510 1.00 94.69 95 TYR A C 1
ATOM 774 O O . TYR A 1 95 ? -9.753 -5.614 10.235 1.00 94.69 95 TYR A O 1
ATOM 782 N N . ASP A 1 96 ? -10.767 -6.809 8.629 1.00 92.50 96 ASP A N 1
ATOM 783 C CA . ASP A 1 96 ? -11.946 -5.947 8.505 1.00 92.50 96 ASP A CA 1
ATOM 784 C C . ASP A 1 96 ? -12.975 -6.348 9.570 1.00 92.50 96 ASP A C 1
ATOM 786 O O . ASP A 1 96 ? -13.696 -7.344 9.437 1.00 92.50 96 ASP A O 1
ATOM 790 N N . GLN A 1 97 ? -13.088 -5.548 10.633 1.00 92.56 97 GLN A N 1
ATOM 791 C CA . GLN A 1 97 ? -14.027 -5.829 11.721 1.00 92.56 97 GLN A CA 1
ATOM 792 C C . GLN A 1 97 ? -15.492 -5.705 11.284 1.00 92.56 97 GLN A C 1
ATOM 794 O O . GLN A 1 97 ? -16.372 -6.353 11.857 1.00 92.56 97 GLN A O 1
ATOM 799 N N . THR A 1 98 ? -15.769 -4.893 10.262 1.00 90.19 98 THR A N 1
ATOM 800 C CA . THR A 1 98 ? -17.130 -4.651 9.768 1.00 90.19 98 THR A CA 1
ATOM 801 C C . THR A 1 98 ? -17.659 -5.887 9.051 1.00 90.19 98 THR A C 1
ATOM 803 O O . THR A 1 98 ? -18.806 -6.290 9.260 1.00 90.19 98 THR A O 1
ATOM 806 N N . LYS A 1 99 ? -16.815 -6.505 8.221 1.00 90.56 99 LYS A N 1
ATOM 807 C CA . LYS A 1 99 ? -17.160 -7.706 7.447 1.00 90.56 99 LYS A CA 1
ATOM 808 C C . LYS A 1 99 ? -16.823 -9.011 8.157 1.00 90.56 99 LYS A C 1
ATOM 810 O O . LYS A 1 99 ? -17.332 -10.057 7.762 1.00 90.56 99 LYS A O 1
ATOM 815 N N . LYS A 1 100 ? -16.027 -8.940 9.225 1.00 92.94 100 LYS A N 1
ATOM 816 C CA . LYS A 1 100 ? -15.503 -10.090 9.967 1.00 92.94 100 LYS A CA 1
ATOM 817 C C . LYS A 1 100 ? -14.707 -11.050 9.076 1.00 92.94 100 LYS A C 1
ATOM 819 O O . LYS A 1 100 ? -14.882 -12.265 9.146 1.00 92.94 100 LYS A O 1
ATOM 824 N N . GLU A 1 101 ? -13.857 -10.493 8.223 1.00 93.88 101 GLU A N 1
ATOM 825 C CA . GLU A 1 101 ? -12.966 -11.240 7.333 1.00 93.88 101 GLU A CA 1
ATOM 826 C C . GLU A 1 101 ? -11.606 -10.541 7.227 1.00 93.88 101 GLU A C 1
ATOM 828 O O . GLU A 1 101 ? -11.467 -9.371 7.588 1.00 93.88 101 GLU A O 1
ATOM 833 N N . ILE A 1 102 ? -10.600 -11.257 6.720 1.00 92.25 102 ILE A N 1
ATOM 834 C CA . ILE A 1 102 ? -9.334 -10.636 6.326 1.00 92.25 102 ILE A CA 1
ATOM 835 C C . ILE A 1 102 ? -9.613 -9.631 5.206 1.00 92.25 102 ILE A C 1
ATOM 837 O O . ILE A 1 102 ? -10.374 -9.912 4.272 1.00 92.25 102 ILE A O 1
ATOM 841 N N . ALA A 1 103 ? -9.029 -8.439 5.330 1.00 90.69 103 ALA A N 1
ATOM 842 C CA . ALA A 1 103 ? -9.172 -7.408 4.317 1.00 90.69 103 ALA A CA 1
ATOM 843 C C . ALA A 1 103 ? -8.584 -7.898 2.987 1.00 90.69 103 ALA A C 1
ATOM 845 O O . ALA A 1 103 ? -7.662 -8.706 2.953 1.00 90.69 103 ALA A O 1
ATOM 846 N N . ARG A 1 104 ? -9.102 -7.400 1.867 1.00 89.31 104 ARG A N 1
ATOM 847 C CA . ARG A 1 104 ? -8.587 -7.763 0.543 1.00 89.31 104 ARG A CA 1
ATOM 848 C C . ARG A 1 104 ? -7.936 -6.567 -0.103 1.00 89.31 104 ARG A C 1
ATOM 850 O O . ARG A 1 104 ? -8.378 -5.434 0.084 1.00 89.31 104 ARG A O 1
ATOM 857 N N . VAL A 1 105 ? -6.943 -6.850 -0.928 1.00 85.56 105 VAL A N 1
ATOM 858 C CA . VAL A 1 105 ? -6.315 -5.843 -1.769 1.00 85.56 105 VAL A CA 1
ATOM 859 C C . VAL A 1 105 ? -7.356 -5.242 -2.726 1.00 85.56 105 VAL A C 1
ATOM 861 O O . VAL A 1 105 ? -7.948 -5.981 -3.527 1.00 85.56 105 VAL A O 1
ATOM 864 N N . PRO A 1 106 ? -7.542 -3.911 -2.735 1.00 77.94 106 PRO A N 1
ATOM 865 C CA . PRO A 1 106 ? -8.389 -3.228 -3.706 1.00 77.94 106 PRO A CA 1
ATOM 866 C C . PRO A 1 106 ? -7.839 -3.362 -5.135 1.00 77.94 106 PRO A C 1
ATOM 868 O O . PRO A 1 106 ? -6.927 -2.646 -5.539 1.00 77.94 106 PRO A O 1
ATOM 871 N N . GLN A 1 107 ? -8.430 -4.257 -5.931 1.00 76.31 107 GLN A N 1
ATOM 872 C CA . GLN A 1 107 ? -7.979 -4.540 -7.304 1.00 76.31 107 GLN A CA 1
ATOM 873 C C . GLN A 1 107 ? -8.121 -3.355 -8.265 1.00 76.31 107 GLN A C 1
ATOM 875 O O . GLN A 1 107 ? -7.412 -3.263 -9.269 1.00 76.31 107 GLN A O 1
ATOM 880 N N . ASP A 1 108 ? -9.024 -2.431 -7.950 1.00 77.88 108 ASP A N 1
ATOM 881 C CA . ASP A 1 108 ? -9.292 -1.275 -8.796 1.00 77.88 108 ASP A CA 1
ATOM 882 C C . ASP A 1 108 ? -8.362 -0.092 -8.517 1.00 77.88 108 ASP A C 1
ATOM 884 O O . ASP A 1 108 ? -8.320 0.847 -9.319 1.00 77.88 108 ASP A O 1
ATOM 888 N N . HIS A 1 109 ? -7.586 -0.134 -7.432 1.00 79.00 109 HIS A N 1
ATOM 889 C CA . HIS A 1 109 ? -6.767 0.995 -7.022 1.00 79.00 109 HIS A CA 1
ATOM 890 C C . HIS A 1 109 ? -5.467 1.092 -7.830 1.00 79.00 109 HIS A C 1
ATOM 892 O O . HIS A 1 109 ? -4.869 0.085 -8.203 1.00 79.00 109 HIS A O 1
ATOM 898 N N . TRP A 1 110 ? -5.031 2.321 -8.118 1.00 81.38 110 TRP A N 1
ATOM 899 C CA . TRP A 1 110 ? -3.896 2.573 -9.012 1.00 81.38 110 TRP A CA 1
ATOM 900 C C . TRP A 1 110 ? -2.586 1.986 -8.479 1.00 81.38 110 TRP A C 1
ATOM 902 O O . TRP A 1 110 ? -1.801 1.488 -9.272 1.00 81.38 110 TRP A O 1
ATOM 912 N N . TRP A 1 111 ? -2.372 1.989 -7.157 1.00 78.56 111 TRP A N 1
ATOM 913 C CA . TRP A 1 111 ? -1.139 1.462 -6.562 1.00 78.56 111 TRP A CA 1
ATOM 914 C C . TRP A 1 111 ? -1.017 -0.056 -6.731 1.00 78.56 111 TRP A C 1
ATOM 916 O O . TRP A 1 111 ? 0.083 -0.556 -6.605 1.00 78.56 111 TRP A O 1
ATOM 926 N N . TRP A 1 112 ? -2.104 -0.777 -7.055 1.00 79.38 112 TRP A N 1
ATOM 927 C CA . TRP A 1 112 ? -2.078 -2.202 -7.421 1.00 79.38 112 TRP A CA 1
ATOM 928 C C . TRP A 1 112 ? -1.821 -2.448 -8.919 1.00 79.38 112 TRP A C 1
ATOM 930 O O . TRP A 1 112 ? -1.677 -3.582 -9.386 1.00 79.38 112 TRP A O 1
ATOM 940 N N . LYS A 1 113 ? -1.803 -1.387 -9.720 1.00 82.00 113 LYS A N 1
ATOM 941 C CA . LYS A 1 113 ? -1.687 -1.461 -11.172 1.00 82.00 113 LYS A CA 1
ATOM 942 C C . LYS A 1 113 ? -0.290 -1.025 -11.581 1.00 82.00 113 LYS A C 1
ATOM 944 O O . LYS A 1 113 ? 0.331 -0.199 -10.926 1.00 82.00 113 LYS A O 1
ATOM 949 N N . LEU A 1 114 ? 0.183 -1.590 -12.690 1.00 81.31 114 LEU A N 1
ATOM 950 C CA . LEU A 1 114 ? 1.351 -1.023 -13.352 1.00 81.31 114 LEU A CA 1
ATOM 951 C C . LEU A 1 114 ? 0.961 0.353 -13.889 1.00 81.31 114 LEU A C 1
ATOM 953 O O . LEU A 1 114 ? -0.167 0.539 -14.354 1.00 81.31 114 LEU A O 1
ATOM 957 N N . LEU A 1 115 ? 1.883 1.295 -13.775 1.00 81.44 115 LEU A N 1
ATOM 958 C CA . LEU A 1 115 ? 1.712 2.659 -14.239 1.00 81.44 115 LEU A CA 1
ATOM 959 C C . LEU A 1 115 ? 2.126 2.759 -15.706 1.00 81.44 115 LEU A C 1
ATOM 961 O O . LEU A 1 115 ? 3.069 2.099 -16.134 1.00 81.44 115 LEU A O 1
ATOM 965 N N . GLU A 1 116 ? 1.416 3.570 -16.481 1.00 77.81 116 GLU A N 1
ATOM 966 C CA . GLU A 1 116 ? 1.827 3.898 -17.848 1.00 77.81 116 GLU A CA 1
ATOM 967 C C . GLU A 1 116 ? 3.067 4.803 -17.799 1.00 77.81 116 GLU A C 1
ATOM 969 O O . GLU A 1 116 ? 3.174 5.668 -16.922 1.00 77.81 116 GLU A O 1
ATOM 974 N N . GLU A 1 117 ? 4.015 4.607 -18.719 1.00 58.50 117 GLU A N 1
ATOM 975 C CA . GLU A 1 117 ? 5.137 5.536 -18.862 1.00 58.50 117 GLU A CA 1
ATOM 976 C C . GLU A 1 117 ? 4.617 6.893 -19.374 1.00 58.50 117 GLU A C 1
ATOM 978 O O . GLU A 1 117 ? 3.656 6.937 -20.153 1.00 58.50 117 GLU A O 1
ATOM 983 N N . PRO A 1 118 ? 5.218 8.025 -18.959 1.00 49.59 118 PRO A N 1
ATOM 984 C CA . PRO A 1 118 ? 4.833 9.345 -19.441 1.00 49.59 118 PRO A CA 1
ATOM 985 C C . PRO A 1 118 ? 5.165 9.464 -20.937 1.00 49.59 118 PRO A C 1
ATOM 987 O O . PRO A 1 118 ? 6.244 9.903 -21.325 1.00 49.59 118 PRO A O 1
ATOM 990 N N . GLY A 1 119 ? 4.223 9.047 -21.783 1.00 47.84 119 GLY A N 1
ATOM 991 C CA . GLY A 1 119 ? 4.382 8.979 -23.236 1.00 47.84 119 GLY A CA 1
ATOM 992 C C . GLY A 1 119 ? 3.358 8.099 -23.961 1.00 47.84 119 GLY A C 1
ATOM 993 O O . GLY A 1 119 ? 3.209 8.260 -25.169 1.00 47.84 119 GLY A O 1
ATOM 994 N N . ASP A 1 120 ? 2.627 7.238 -23.245 1.00 46.59 120 ASP A N 1
ATOM 995 C CA . ASP A 1 120 ? 1.672 6.279 -23.832 1.00 46.59 120 ASP A CA 1
ATOM 996 C C . ASP A 1 120 ? 0.196 6.751 -23.861 1.00 46.59 120 ASP A C 1
ATOM 998 O O . ASP A 1 120 ? -0.706 5.948 -24.108 1.00 46.59 120 ASP A O 1
ATOM 1002 N N . ALA A 1 121 ? -0.060 8.053 -23.667 1.00 44.69 121 ALA A N 1
ATOM 1003 C CA . ALA A 1 121 ? -1.398 8.666 -23.740 1.00 44.69 121 ALA A CA 1
ATOM 1004 C C . ALA A 1 121 ? -1.632 9.489 -25.019 1.00 44.69 121 ALA A C 1
ATOM 1006 O O . ALA A 1 121 ? -0.753 10.310 -25.375 1.00 44.69 121 ALA A O 1
#

Mean predicted aligned error: 5.96 Å

Organism: NCBI:txid2048283

Solvent-accessible surface area (backbone atoms only — not comparable to full-atom values): 7339 Å² total; per-residue (Å²): 136,60,71,45,71,64,49,60,69,66,57,30,47,50,48,52,50,58,49,44,54,52,74,75,41,97,62,94,74,78,73,85,85,68,93,46,60,70,43,25,50,45,50,52,62,78,41,53,90,76,49,51,74,71,53,45,50,51,58,51,49,44,55,54,49,42,70,74,39,23,68,60,41,35,66,60,48,52,54,54,60,74,71,48,56,54,83,57,51,25,70,77,39,35,34,27,63,81,78,72,41,67,39,60,56,63,80,86,40,68,91,76,46,80,59,75,58,101,78,83,122

Nearest PDB structures (foldseek):
  6jx6-assembly1_A  TM=2.437E-01  e=4.472E+00  Homo sapiens

Sequence (121 aa):
MAFEYLVDLEECVSILENFYDLITEDRADWNHEGDIMLPARSVVELSRDDLTPGQSNVAENFDIYARQLPEYFNAFFSLDRARFDPATALDGWLYDQTKKEIARVPQDHWWWKLLEEPGDA

Foldseek 3Di:
DDKDFLDDLVVLLVLLQVVLVVLVDPDPPDDPPDLPNQLSLQLCVVCVVVDDPVSNVSNVVSVVSCQVCLVSLCVNLVVSLVPDDQVCSNPSGMADPVVRGRDGRDCPDCSNDRDDDPPPD